Protein AF-A0A1J4SFQ3-F1 (afdb_monomer)

Secondary structure (DSSP, 8-state):
---------------SSHHHHHHTTSSS--S-PPPHHHHHHHHHHHHHHHHHHHHHHHHHHHHHHHHHHHHHHHHHHHHHHHHHT-S---HHHHHHHHHHHHHHHHHHHHHHHHHHHHHHHHHHHHHHHHHHHHHHHHHHHHHHHHHHHHHHHHTTS--------------

Mean predicted aligned error: 17.4 Å

pLDDT: mean 71.61, std 21.26, range [36.34, 96.5]

Structure (mmCIF, N/CA/C/O backbone):
data_AF-A0A1J4SFQ3-F1
#
_entry.id   AF-A0A1J4SFQ3-F1
#
loop_
_atom_site.group_PDB
_atom_site.id
_atom_site.type_symbol
_atom_site.label_atom_id
_atom_site.label_alt_id
_atom_site.label_comp_id
_atom_site.label_asym_id
_atom_site.label_entity_id
_atom_site.label_seq_id
_atom_site.pdbx_PDB_ins_code
_atom_site.Cartn_x
_atom_site.Cartn_y
_atom_site.Cartn_z
_atom_site.occupancy
_atom_site.B_iso_or_equiv
_atom_site.auth_seq_id
_atom_site.auth_comp_id
_atom_site.auth_asym_id
_atom_site.auth_atom_id
_atom_site.pdbx_PDB_model_num
ATOM 1 N N . MET A 1 1 ? 60.981 36.520 -15.590 1.00 38.62 1 MET A N 1
ATOM 2 C CA . MET A 1 1 ? 59.939 36.242 -16.596 1.00 38.62 1 MET A CA 1
ATOM 3 C C . MET A 1 1 ? 59.932 34.750 -16.837 1.00 38.62 1 MET A C 1
ATOM 5 O O . MET A 1 1 ? 60.974 34.190 -17.147 1.00 38.62 1 MET A O 1
ATOM 9 N N . GLU A 1 2 ? 58.792 34.144 -16.538 1.00 40.28 2 GLU A N 1
ATOM 10 C CA . GLU A 1 2 ? 58.494 32.714 -16.585 1.00 40.28 2 GLU A CA 1
ATOM 11 C C . GLU A 1 2 ? 58.227 32.222 -18.019 1.00 40.28 2 GLU A C 1
ATOM 13 O O . GLU A 1 2 ? 57.962 33.023 -18.915 1.00 40.28 2 GLU A O 1
ATOM 18 N N . GLY A 1 3 ? 58.227 30.896 -18.195 1.00 41.62 3 GLY A N 1
ATOM 19 C CA . GLY A 1 3 ? 57.851 30.179 -19.421 1.00 41.62 3 GLY A CA 1
ATOM 20 C C . GLY A 1 3 ? 59.050 29.397 -19.963 1.00 41.62 3 GLY A C 1
ATOM 21 O O . GLY A 1 3 ? 60.083 29.981 -20.243 1.00 41.62 3 GLY A O 1
ATOM 22 N N . VAL A 1 4 ? 59.037 28.074 -20.112 1.00 44.31 4 VAL A N 1
ATOM 23 C CA . VAL A 1 4 ? 57.980 27.239 -20.684 1.00 44.31 4 VAL A CA 1
ATOM 24 C C . VAL A 1 4 ? 58.041 25.852 -20.035 1.00 44.31 4 VAL A C 1
ATOM 26 O O . VAL A 1 4 ? 59.100 25.233 -19.949 1.00 44.31 4 VAL A O 1
ATOM 29 N N . SER A 1 5 ? 56.886 25.384 -19.567 1.00 39.22 5 SER A N 1
ATOM 30 C CA . SER A 1 5 ? 56.675 24.036 -19.043 1.00 39.22 5 SER A CA 1
ATOM 31 C C . SER A 1 5 ? 56.957 22.987 -20.124 1.00 39.22 5 SER A C 1
ATOM 33 O O . SER A 1 5 ? 56.370 23.023 -21.206 1.00 39.22 5 SER A O 1
ATOM 35 N N . SER A 1 6 ? 57.867 22.061 -19.822 1.00 44.22 6 SER A N 1
ATOM 36 C CA . SER A 1 6 ? 58.155 20.871 -20.622 1.00 44.22 6 SER A CA 1
ATOM 37 C C . SER A 1 6 ? 56.964 19.912 -20.546 1.00 44.22 6 SER A C 1
ATOM 39 O O . SER A 1 6 ? 56.761 19.231 -19.541 1.00 44.22 6 SER A O 1
ATOM 41 N N . VAL A 1 7 ? 56.147 19.879 -21.599 1.00 44.84 7 VAL A N 1
ATOM 42 C CA . VAL A 1 7 ? 55.058 18.907 -21.743 1.00 44.84 7 VAL A CA 1
ATOM 43 C C . VAL A 1 7 ? 55.622 17.660 -22.424 1.00 44.84 7 VAL A C 1
ATOM 45 O O . VAL A 1 7 ? 55.934 17.672 -23.613 1.00 44.84 7 VAL A O 1
ATOM 48 N N . MET A 1 8 ? 55.760 16.572 -21.664 1.00 39.03 8 MET A N 1
ATOM 49 C CA . MET A 1 8 ? 56.019 15.239 -22.214 1.00 39.03 8 MET A CA 1
ATOM 50 C C . MET A 1 8 ? 54.832 14.777 -23.080 1.00 39.03 8 MET A C 1
ATOM 52 O O . MET A 1 8 ? 53.688 14.881 -22.631 1.00 39.03 8 MET A O 1
ATOM 56 N N . PRO A 1 9 ? 55.053 14.187 -24.270 1.00 45.12 9 PRO A N 1
ATOM 57 C CA . PRO A 1 9 ? 53.992 13.507 -24.994 1.00 45.12 9 PRO A CA 1
ATOM 58 C C . PRO A 1 9 ? 53.767 12.126 -24.365 1.00 45.12 9 PRO A C 1
ATOM 60 O O . PRO A 1 9 ? 54.525 11.182 -24.587 1.00 45.12 9 PRO A O 1
ATOM 63 N N . LEU A 1 10 ? 52.709 11.995 -23.565 1.00 41.88 10 LEU A N 1
ATOM 64 C CA . LEU A 1 10 ? 52.185 10.694 -23.154 1.00 41.88 10 LEU A CA 1
ATOM 65 C C . LEU A 1 10 ? 51.568 10.011 -24.381 1.00 41.88 10 LEU A C 1
ATOM 67 O O . LEU A 1 10 ? 50.453 10.322 -24.797 1.00 41.88 10 LEU A O 1
ATOM 71 N N . ALA A 1 11 ? 52.305 9.067 -24.964 1.00 45.97 11 ALA A N 1
ATOM 72 C CA . ALA A 1 11 ? 51.786 8.129 -25.948 1.00 45.97 11 ALA A CA 1
ATOM 73 C C . ALA A 1 11 ? 50.774 7.185 -25.272 1.00 45.97 11 ALA A C 1
ATOM 75 O O . ALA A 1 11 ? 51.115 6.094 -24.814 1.00 45.97 11 ALA A O 1
ATOM 76 N N . VAL A 1 12 ? 49.511 7.607 -25.188 1.00 40.66 12 VAL A N 1
ATOM 77 C CA . VAL A 1 12 ? 48.416 6.740 -24.744 1.00 40.66 12 VAL A CA 1
ATOM 78 C C . VAL A 1 12 ? 48.034 5.833 -25.908 1.00 40.66 12 VAL A C 1
ATOM 80 O O . VAL A 1 12 ? 47.293 6.202 -26.817 1.00 40.66 12 VAL A O 1
ATOM 83 N N . LYS A 1 13 ? 48.576 4.617 -25.874 1.00 45.53 13 LYS A N 1
ATOM 84 C CA . LYS A 1 13 ? 48.231 3.485 -26.736 1.00 45.53 13 LYS A CA 1
ATOM 85 C C . LYS A 1 13 ? 46.799 3.015 -26.427 1.00 45.53 13 LYS A C 1
ATOM 87 O O . LYS A 1 13 ? 46.596 1.959 -25.841 1.00 45.53 13 LYS A O 1
ATOM 92 N N . ALA A 1 14 ? 45.798 3.805 -26.807 1.00 45.19 14 ALA A N 1
ATOM 93 C CA . ALA A 1 14 ? 44.387 3.423 -26.787 1.00 45.19 14 ALA A CA 1
ATOM 94 C C . ALA A 1 14 ? 44.047 2.669 -28.084 1.00 45.19 14 ALA A C 1
ATOM 96 O O . ALA A 1 14 ? 43.344 3.163 -28.959 1.00 45.19 14 ALA A O 1
ATOM 97 N N . GLY A 1 15 ? 44.623 1.477 -28.237 1.00 43.72 15 GLY A N 1
ATOM 98 C CA . GLY A 1 15 ? 44.390 0.595 -29.375 1.00 43.72 15 GLY A CA 1
ATOM 99 C C . GLY A 1 15 ? 43.812 -0.742 -28.919 1.00 43.72 15 GLY A C 1
ATOM 100 O O . GLY A 1 15 ? 44.429 -1.442 -28.125 1.00 43.72 15 GLY A O 1
ATOM 101 N N . THR A 1 16 ? 42.642 -1.080 -29.467 1.00 47.22 16 THR A N 1
ATOM 102 C CA . THR A 1 16 ? 42.175 -2.453 -29.753 1.00 47.22 16 THR A CA 1
ATOM 103 C C . THR A 1 16 ? 41.670 -3.377 -28.632 1.00 47.22 16 THR A C 1
ATOM 105 O O . THR A 1 16 ? 41.637 -4.584 -28.852 1.00 47.22 16 THR A O 1
ATOM 108 N N . SER A 1 17 ? 41.167 -2.891 -27.493 1.00 42.16 17 SER A N 1
ATOM 109 C CA . SER A 1 17 ? 40.425 -3.761 -26.544 1.00 42.16 17 SER A CA 1
ATOM 110 C C . SER A 1 17 ? 38.895 -3.617 -26.584 1.00 42.16 17 SER A C 1
ATOM 112 O O . SER A 1 17 ? 38.193 -4.555 -26.218 1.00 42.16 17 SER A O 1
ATOM 114 N N . VAL A 1 18 ? 38.353 -2.511 -27.108 1.00 49.50 18 VAL A N 1
ATOM 115 C CA . VAL A 1 18 ? 36.890 -2.273 -27.174 1.00 49.50 18 VAL A CA 1
ATOM 116 C C . VAL A 1 18 ? 36.235 -2.925 -28.407 1.00 49.50 18 VAL A C 1
ATOM 118 O O . VAL A 1 18 ? 35.029 -3.141 -28.442 1.00 49.50 18 VAL A O 1
ATOM 121 N N . LEU A 1 19 ? 37.028 -3.310 -29.412 1.00 46.81 19 LEU A N 1
ATOM 122 C CA . LEU A 1 19 ? 36.518 -3.965 -30.626 1.00 46.81 19 LEU A CA 1
ATOM 123 C C . LEU A 1 19 ? 36.299 -5.479 -30.454 1.00 46.81 19 LEU A C 1
ATOM 125 O O . LEU A 1 19 ? 35.462 -6.056 -31.141 1.00 46.81 19 LEU A O 1
ATOM 129 N N . SER A 1 20 ? 36.990 -6.127 -29.509 1.00 43.09 20 SER A N 1
ATOM 130 C CA . SER A 1 20 ? 36.846 -7.574 -29.265 1.00 43.09 20 SER A CA 1
ATOM 131 C C . SER A 1 20 ? 35.503 -7.928 -28.612 1.00 43.09 20 SER A C 1
ATOM 133 O O . SER A 1 20 ? 34.870 -8.923 -28.969 1.00 43.09 20 SER A O 1
ATOM 135 N N . SER A 1 21 ? 35.007 -7.079 -27.709 1.00 47.22 21 SER A N 1
ATOM 136 C CA . SER A 1 21 ? 33.699 -7.268 -27.072 1.00 47.22 21 SER A CA 1
ATOM 137 C C . SER A 1 21 ? 32.526 -6.966 -28.011 1.00 47.22 21 SER A C 1
ATOM 139 O O . SER A 1 21 ? 31.469 -7.572 -27.854 1.00 47.22 21 SER A O 1
ATOM 141 N N . ALA A 1 22 ? 32.714 -6.103 -29.015 1.00 48.59 22 ALA A N 1
ATOM 142 C CA . ALA A 1 22 ? 31.701 -5.833 -30.037 1.00 48.59 22 ALA A CA 1
ATOM 143 C C . ALA A 1 22 ? 31.583 -6.976 -31.065 1.00 48.59 22 ALA A C 1
ATOM 145 O O . ALA A 1 22 ? 30.477 -7.342 -31.451 1.00 48.59 22 ALA A O 1
ATOM 146 N N . LEU A 1 23 ? 32.703 -7.595 -31.458 1.00 46.00 23 LEU A N 1
ATOM 147 C CA . LEU A 1 23 ? 32.722 -8.663 -32.471 1.00 46.00 23 LEU A CA 1
ATOM 148 C C . LEU A 1 23 ? 32.354 -10.054 -31.927 1.00 46.00 23 LEU A C 1
ATOM 150 O O . LEU A 1 23 ? 31.880 -10.900 -32.681 1.00 46.00 23 LEU A O 1
ATOM 154 N N . LYS A 1 24 ? 32.501 -10.312 -30.619 1.00 45.03 24 LYS A N 1
ATOM 155 C CA . LYS A 1 24 ? 32.119 -11.611 -30.026 1.00 45.03 24 LYS A CA 1
ATOM 156 C C . LYS A 1 24 ? 30.608 -11.752 -29.758 1.00 45.03 24 LYS A C 1
ATOM 158 O O . LYS A 1 24 ? 30.157 -12.831 -29.381 1.00 45.03 24 LYS A O 1
ATOM 163 N N . GLY A 1 25 ? 29.825 -10.689 -29.968 1.00 43.84 25 GLY A N 1
ATOM 164 C CA . GLY A 1 25 ? 28.367 -10.678 -29.791 1.00 43.84 25 GLY A CA 1
ATOM 165 C C . GLY A 1 25 ? 27.542 -11.050 -31.032 1.00 43.84 25 GLY A C 1
ATOM 166 O O . GLY A 1 25 ? 26.340 -11.278 -30.899 1.00 43.84 25 GLY A O 1
ATOM 167 N N . GLU A 1 26 ? 28.151 -11.138 -32.220 1.00 45.19 26 GLU A N 1
ATOM 168 C CA . GLU A 1 26 ? 27.424 -11.252 -33.502 1.00 45.19 26 GLU A CA 1
ATOM 169 C C . GLU A 1 26 ? 27.128 -12.686 -33.984 1.00 45.19 26 GLU A C 1
ATOM 171 O O . GLU A 1 26 ? 26.469 -12.862 -35.004 1.00 45.19 26 GLU A O 1
ATOM 176 N N . LEU A 1 27 ? 27.540 -13.732 -33.261 1.00 46.00 27 LEU A N 1
ATOM 177 C CA . LEU A 1 27 ? 27.443 -15.124 -33.743 1.00 46.00 27 LEU A CA 1
ATOM 178 C C . LEU A 1 27 ? 26.409 -16.002 -33.022 1.00 46.00 27 LEU A C 1
ATOM 180 O O . LEU A 1 27 ? 26.525 -17.224 -33.002 1.00 46.00 27 LEU A O 1
ATOM 184 N N . GLY A 1 28 ? 25.352 -15.402 -32.470 1.00 37.34 28 GLY A N 1
ATOM 185 C CA . GLY A 1 28 ? 24.251 -16.173 -31.891 1.00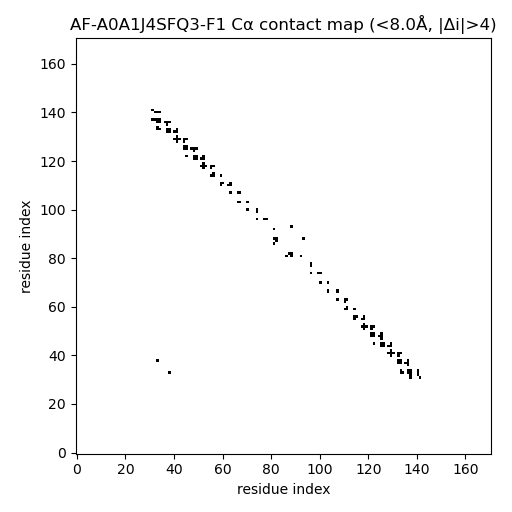 37.34 28 GLY A CA 1
ATOM 186 C C . GLY A 1 28 ? 22.925 -15.426 -31.872 1.00 37.34 28 GLY A C 1
ATOM 187 O O . GLY A 1 28 ? 22.646 -14.701 -30.921 1.00 37.34 28 GLY A O 1
ATOM 188 N N . GLY A 1 29 ? 22.096 -15.663 -32.891 1.00 37.38 29 GLY A N 1
ATOM 189 C CA . GLY A 1 29 ? 20.647 -15.453 -32.821 1.00 37.38 29 GLY A CA 1
ATOM 190 C C . GLY A 1 29 ? 20.172 -14.032 -33.116 1.00 37.38 29 GLY A C 1
ATOM 191 O O . GLY A 1 29 ? 19.864 -13.259 -32.211 1.00 37.38 29 GLY A O 1
ATOM 192 N N . SER A 1 30 ? 20.038 -13.732 -34.406 1.00 43.69 30 SER A N 1
ATOM 193 C CA . SER A 1 30 ? 19.217 -12.642 -34.934 1.00 43.69 30 SER A CA 1
ATOM 194 C C . SER A 1 30 ? 17.738 -12.893 -34.602 1.00 43.69 30 SER A C 1
ATOM 196 O O . SER A 1 30 ? 17.050 -13.608 -35.327 1.00 43.69 30 SER A O 1
ATOM 198 N N . SER A 1 31 ? 17.267 -12.371 -33.464 1.00 46.94 31 SER A N 1
ATOM 199 C CA . SER A 1 31 ? 15.847 -12.088 -33.210 1.00 46.94 31 SER A CA 1
ATOM 200 C C . SER A 1 31 ? 15.697 -11.153 -31.998 1.00 46.94 31 SER A C 1
ATOM 202 O O . SER A 1 31 ? 15.885 -11.563 -30.855 1.00 46.94 31 SER A O 1
ATOM 204 N N . GLY A 1 32 ? 15.406 -9.870 -32.242 1.00 53.28 32 GLY A N 1
ATOM 205 C CA . GLY A 1 32 ? 14.799 -8.940 -31.276 1.00 53.28 32 GLY A CA 1
ATOM 206 C C . GLY A 1 32 ? 15.437 -8.817 -29.884 1.00 53.28 32 GLY A C 1
ATOM 207 O O . GLY A 1 32 ? 14.701 -8.821 -28.889 1.00 53.28 32 GLY A O 1
ATOM 208 N N . ARG A 1 33 ? 16.768 -8.705 -29.789 1.00 65.25 33 ARG A N 1
ATOM 209 C CA . ARG A 1 33 ? 17.474 -8.527 -28.508 1.00 65.25 33 ARG A CA 1
ATOM 210 C C . ARG A 1 33 ? 17.233 -7.129 -27.929 1.00 65.25 33 ARG A C 1
ATOM 212 O O . ARG A 1 33 ? 17.480 -6.125 -28.589 1.00 65.25 33 ARG A O 1
ATOM 219 N N . ILE A 1 34 ? 16.754 -7.078 -26.687 1.00 69.75 34 ILE A N 1
ATOM 220 C CA . ILE A 1 34 ? 16.670 -5.847 -25.893 1.00 69.75 34 ILE A CA 1
ATOM 221 C C . ILE A 1 34 ? 18.104 -5.401 -25.577 1.00 69.75 34 ILE A C 1
ATOM 223 O O . ILE A 1 34 ? 18.951 -6.226 -25.231 1.00 69.75 34 ILE A O 1
ATOM 227 N N . SER A 1 35 ? 18.398 -4.106 -25.717 1.00 79.50 35 SER A N 1
ATOM 228 C CA . SER A 1 35 ? 19.695 -3.555 -25.307 1.00 79.50 35 SER A CA 1
ATOM 229 C C . SER A 1 35 ? 19.960 -3.862 -23.829 1.00 79.50 35 SER A C 1
ATOM 231 O O . SER A 1 35 ? 19.091 -3.624 -22.994 1.00 79.50 35 SER A O 1
ATOM 233 N N . SER A 1 36 ? 21.172 -4.300 -23.475 1.00 80.81 36 SER A N 1
ATOM 234 C CA . SER A 1 36 ? 21.563 -4.558 -22.075 1.00 80.81 36 SER A CA 1
ATOM 235 C C . SER A 1 36 ? 21.339 -3.348 -21.160 1.00 80.81 36 SER A C 1
ATOM 237 O O . SER A 1 36 ? 21.003 -3.495 -19.990 1.00 80.81 36 SER A O 1
ATOM 239 N N . THR A 1 37 ? 21.468 -2.136 -21.708 1.00 82.06 37 THR A N 1
ATOM 240 C CA . THR A 1 37 ? 21.186 -0.887 -20.987 1.00 82.06 37 THR A CA 1
ATOM 241 C C . THR A 1 37 ? 19.696 -0.665 -20.726 1.00 82.06 37 THR A C 1
ATOM 243 O O . THR A 1 37 ? 19.336 -0.085 -19.705 1.00 82.06 37 THR A O 1
ATOM 246 N N . ALA A 1 38 ? 18.827 -1.115 -21.634 1.00 79.12 38 ALA A N 1
ATOM 247 C CA . ALA A 1 38 ? 17.383 -1.051 -21.456 1.00 79.12 38 ALA A CA 1
ATOM 248 C C . ALA A 1 38 ? 16.916 -2.112 -20.454 1.00 79.12 38 ALA A C 1
ATOM 250 O O . ALA A 1 38 ? 16.087 -1.796 -19.607 1.00 79.12 38 ALA A O 1
ATOM 251 N N . GLU A 1 39 ? 17.505 -3.310 -20.482 1.00 85.69 39 GLU A N 1
ATOM 252 C CA . GLU A 1 39 ? 17.209 -4.349 -19.490 1.00 85.69 39 GLU A CA 1
ATOM 253 C C . GLU A 1 39 ? 17.589 -3.893 -18.076 1.00 85.69 39 GLU A C 1
ATOM 255 O O . GLU A 1 39 ? 16.749 -3.914 -17.185 1.00 85.69 39 GLU A O 1
ATOM 260 N N . ALA A 1 40 ? 18.790 -3.332 -17.888 1.00 88.12 40 ALA A N 1
ATOM 261 C CA . ALA A 1 40 ? 19.216 -2.816 -16.584 1.00 88.12 40 ALA A CA 1
ATOM 262 C C . ALA A 1 40 ? 18.288 -1.712 -16.034 1.00 88.12 40 ALA A C 1
ATOM 264 O O . ALA A 1 40 ? 18.027 -1.649 -14.834 1.00 88.12 40 ALA A O 1
ATOM 265 N N . ARG A 1 41 ? 17.757 -0.835 -16.900 1.00 85.88 41 ARG A N 1
ATOM 266 C CA . ARG A 1 41 ? 16.781 0.190 -16.487 1.00 85.88 41 ARG A CA 1
ATOM 267 C C . ARG A 1 41 ? 15.406 -0.400 -16.179 1.00 85.88 41 ARG A C 1
ATOM 269 O O . ARG A 1 41 ? 14.746 0.084 -15.265 1.00 85.88 41 ARG A O 1
ATOM 276 N N . ALA A 1 42 ? 14.976 -1.409 -16.933 1.00 85.31 42 ALA A N 1
ATOM 277 C CA . ALA A 1 42 ? 13.722 -2.111 -16.688 1.00 85.31 42 ALA A CA 1
ATOM 278 C C . ALA A 1 42 ? 13.763 -2.848 -15.339 1.00 85.31 42 ALA A C 1
ATOM 280 O O . ALA A 1 42 ? 12.871 -2.665 -14.515 1.00 85.31 42 ALA A O 1
ATOM 281 N N . GLU A 1 43 ? 14.855 -3.562 -15.058 1.00 90.69 43 GLU A N 1
ATOM 282 C CA . GLU A 1 43 ? 15.108 -4.187 -13.756 1.00 90.69 43 GLU A CA 1
ATOM 283 C C . GLU A 1 43 ? 15.170 -3.152 -12.625 1.00 90.69 43 GLU A C 1
ATOM 285 O O . GLU A 1 43 ? 14.675 -3.389 -11.523 1.00 90.69 43 GLU A O 1
ATOM 290 N N . GLN A 1 44 ? 15.767 -1.979 -12.864 1.00 92.19 44 GLN A N 1
ATOM 291 C CA . GLN A 1 44 ? 15.791 -0.906 -11.871 1.00 92.19 44 GLN A CA 1
ATOM 292 C C . GLN A 1 44 ? 14.376 -0.394 -11.552 1.00 92.19 44 GLN A C 1
ATOM 294 O O . GLN A 1 44 ? 14.076 -0.172 -10.378 1.00 92.19 44 GLN A O 1
ATOM 299 N N . ALA A 1 45 ? 13.515 -0.236 -12.562 1.00 88.88 45 ALA A N 1
ATOM 300 C CA . ALA A 1 45 ? 12.126 0.185 -12.384 1.00 88.88 45 ALA A CA 1
ATOM 301 C C . ALA A 1 45 ? 11.311 -0.855 -11.594 1.00 88.88 45 ALA A C 1
ATOM 303 O O . ALA A 1 45 ? 10.658 -0.498 -10.614 1.00 88.88 45 ALA A O 1
ATOM 304 N N . GLU A 1 46 ? 11.429 -2.143 -11.933 1.00 91.56 46 GLU A N 1
ATOM 305 C CA . GLU A 1 46 ? 10.788 -3.240 -11.187 1.00 91.56 46 GLU A CA 1
ATOM 306 C C . GLU A 1 46 ? 11.267 -3.293 -9.733 1.00 91.56 46 GLU A C 1
ATOM 308 O O . GLU A 1 46 ? 10.465 -3.375 -8.802 1.00 91.56 46 GLU A O 1
ATOM 313 N N . ASN A 1 47 ? 12.578 -3.177 -9.509 1.00 93.94 47 ASN A N 1
ATOM 314 C CA . ASN A 1 47 ? 13.147 -3.165 -8.164 1.00 93.94 47 ASN A CA 1
ATOM 315 C C . ASN A 1 47 ? 12.700 -1.945 -7.352 1.00 93.94 47 ASN A C 1
ATOM 317 O O . ASN A 1 47 ? 12.499 -2.050 -6.141 1.00 93.94 47 ASN A O 1
ATOM 321 N N . GLN A 1 48 ? 12.553 -0.781 -7.985 1.00 93.75 48 GLN A N 1
ATOM 322 C CA . GLN A 1 48 ? 12.048 0.416 -7.324 1.00 93.75 48 GLN A CA 1
ATOM 323 C C . GLN A 1 48 ? 10.574 0.257 -6.940 1.00 93.75 48 GLN A C 1
ATOM 325 O O . GLN A 1 48 ? 10.228 0.525 -5.788 1.00 93.75 48 GLN A O 1
ATOM 330 N N . ALA A 1 49 ? 9.735 -0.223 -7.861 1.00 89.88 49 ALA A N 1
ATOM 331 C CA . ALA A 1 49 ? 8.326 -0.499 -7.600 1.00 89.88 49 ALA A CA 1
ATOM 332 C C . ALA A 1 49 ? 8.161 -1.528 -6.474 1.00 89.88 49 ALA A C 1
ATOM 334 O O . ALA A 1 49 ? 7.406 -1.301 -5.534 1.00 89.88 49 ALA A O 1
ATOM 335 N N . ARG A 1 50 ? 8.965 -2.597 -6.481 1.00 94.56 50 ARG A N 1
ATOM 336 C CA . ARG A 1 50 ? 8.978 -3.597 -5.409 1.00 94.56 50 ARG A CA 1
ATOM 337 C C . ARG A 1 50 ? 9.322 -2.997 -4.044 1.00 94.56 50 ARG A C 1
ATOM 339 O O . ARG A 1 50 ? 8.637 -3.276 -3.067 1.00 94.56 50 ARG A O 1
ATOM 346 N N . ARG A 1 51 ? 10.341 -2.135 -3.955 1.00 95.31 51 ARG A N 1
ATOM 347 C CA . ARG A 1 51 ? 10.686 -1.460 -2.687 1.00 95.31 51 ARG A CA 1
ATOM 348 C C . ARG A 1 51 ? 9.563 -0.550 -2.192 1.00 95.31 51 ARG A C 1
ATOM 350 O O . ARG A 1 51 ? 9.356 -0.455 -0.985 1.00 95.31 51 ARG A O 1
ATOM 357 N N . GLN A 1 52 ? 8.865 0.128 -3.104 1.00 93.62 52 GLN A N 1
ATOM 358 C CA . GLN A 1 52 ? 7.724 0.982 -2.768 1.00 93.62 52 GLN A CA 1
ATOM 359 C C . GLN A 1 52 ? 6.529 0.151 -2.287 1.00 93.62 52 GLN A C 1
ATOM 361 O O . GLN A 1 52 ? 5.971 0.456 -1.236 1.00 93.62 52 GLN A O 1
ATOM 366 N N . ALA A 1 53 ? 6.204 -0.935 -2.987 1.00 91.44 53 ALA A N 1
ATOM 367 C CA . ALA A 1 53 ? 5.196 -1.915 -2.591 1.00 91.44 53 ALA A CA 1
ATOM 368 C C . ALA A 1 53 ? 5.483 -2.483 -1.186 1.00 91.44 53 ALA A C 1
ATOM 370 O O . ALA A 1 53 ? 4.640 -2.413 -0.293 1.00 91.44 53 ALA A O 1
ATOM 371 N N . GLU A 1 54 ? 6.721 -2.914 -0.929 1.00 93.81 54 GLU A N 1
ATOM 372 C CA . GLU A 1 54 ? 7.155 -3.401 0.387 1.00 93.81 54 GLU A CA 1
ATOM 373 C C . GLU A 1 54 ? 7.109 -2.319 1.482 1.00 93.81 54 GLU A C 1
ATOM 375 O O . GLU A 1 54 ? 6.939 -2.634 2.662 1.00 93.81 54 GLU A O 1
ATOM 380 N N . ALA A 1 55 ? 7.307 -1.044 1.138 1.00 95.00 55 ALA A N 1
ATOM 381 C CA . ALA A 1 55 ? 7.169 0.061 2.084 1.00 95.00 55 ALA A CA 1
ATOM 382 C C . ALA A 1 55 ? 5.696 0.312 2.445 1.00 95.00 55 ALA A C 1
ATOM 384 O O . ALA A 1 55 ? 5.389 0.501 3.621 1.00 95.00 55 ALA A O 1
ATOM 385 N N . VAL A 1 56 ? 4.789 0.242 1.464 1.00 93.25 56 VAL A N 1
ATOM 386 C CA . VAL A 1 56 ? 3.337 0.335 1.685 1.00 93.25 56 VAL A CA 1
ATOM 387 C C . VAL A 1 56 ? 2.851 -0.822 2.555 1.00 93.25 56 VAL A C 1
ATOM 389 O O . VAL A 1 56 ? 2.207 -0.583 3.573 1.00 93.25 56 VAL A O 1
ATOM 392 N N . ALA A 1 57 ? 3.247 -2.055 2.231 1.00 91.75 57 ALA A N 1
ATOM 393 C CA . ALA A 1 57 ? 2.891 -3.234 3.015 1.00 91.75 57 ALA A CA 1
ATOM 394 C C . ALA A 1 57 ? 3.393 -3.147 4.468 1.00 91.75 57 ALA A C 1
ATOM 396 O O . ALA A 1 57 ? 2.691 -3.553 5.395 1.00 91.75 57 ALA A O 1
ATOM 397 N N . ARG A 1 58 ? 4.599 -2.605 4.692 1.00 95.19 58 ARG A N 1
ATOM 398 C CA . ARG A 1 58 ? 5.121 -2.351 6.045 1.00 95.19 58 ARG A CA 1
ATOM 399 C C . ARG A 1 58 ? 4.303 -1.295 6.782 1.00 95.19 58 ARG A C 1
ATOM 401 O O . ARG A 1 58 ? 3.835 -1.575 7.878 1.00 95.19 58 ARG A O 1
ATOM 408 N N . GLY A 1 59 ? 4.060 -0.144 6.157 1.00 94.44 59 GLY A N 1
ATOM 409 C CA . GLY A 1 59 ? 3.263 0.924 6.764 1.00 94.44 59 GLY A CA 1
ATOM 410 C C . GLY A 1 59 ? 1.846 0.473 7.130 1.00 94.44 59 GLY A C 1
ATOM 411 O O . GLY A 1 59 ? 1.357 0.796 8.208 1.00 94.44 59 GLY A O 1
ATOM 412 N N . ALA A 1 60 ? 1.210 -0.343 6.288 1.00 93.19 60 ALA A N 1
ATOM 413 C CA . ALA A 1 60 ? -0.104 -0.904 6.584 1.00 93.19 60 ALA A CA 1
ATOM 414 C C . ALA A 1 60 ? -0.078 -1.888 7.761 1.00 93.19 60 ALA A C 1
ATOM 416 O O . ALA A 1 60 ? -0.991 -1.878 8.58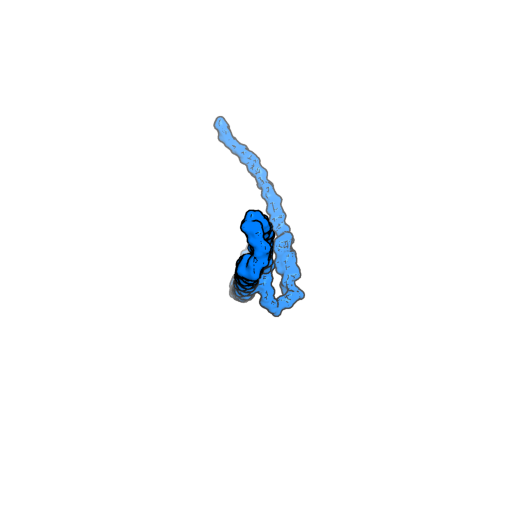3 1.00 93.19 60 ALA A O 1
ATOM 417 N N . ARG A 1 61 ? 0.973 -2.709 7.895 1.00 93.94 61 ARG A N 1
ATOM 418 C CA . ARG A 1 61 ? 1.140 -3.595 9.062 1.00 93.94 61 ARG A CA 1
ATOM 419 C C . ARG A 1 61 ? 1.290 -2.805 10.358 1.00 93.94 61 ARG A C 1
ATOM 421 O O . ARG A 1 61 ? 0.651 -3.169 11.343 1.00 93.94 61 ARG A O 1
ATOM 428 N N . ASP A 1 62 ? 2.063 -1.725 10.338 1.00 96.50 62 ASP A N 1
ATOM 429 C CA . ASP A 1 62 ? 2.239 -0.837 11.495 1.00 96.50 62 ASP A CA 1
ATOM 430 C C . ASP A 1 62 ? 0.919 -0.120 11.843 1.00 96.50 62 ASP A C 1
ATOM 432 O O . ASP A 1 62 ? 0.517 -0.014 13.005 1.00 96.50 62 ASP A O 1
ATOM 436 N N . GLN A 1 63 ? 0.163 0.310 10.830 1.00 94.81 63 GLN A N 1
ATOM 437 C CA . GLN A 1 63 ? -1.159 0.901 11.035 1.00 94.81 63 GLN A CA 1
ATOM 438 C C . GLN A 1 63 ? -2.163 -0.119 11.599 1.00 94.81 63 GLN A C 1
ATOM 440 O O . GLN A 1 63 ? -2.967 0.200 12.470 1.00 94.81 63 GLN A O 1
ATOM 445 N N . VAL A 1 64 ? -2.106 -1.373 11.157 1.00 95.75 64 VAL A N 1
ATOM 446 C CA . VAL A 1 64 ? -2.940 -2.443 11.715 1.00 95.75 64 VAL A CA 1
ATOM 447 C C . VAL A 1 64 ? -2.543 -2.783 13.147 1.00 95.75 64 VAL A C 1
ATOM 449 O O . VAL A 1 64 ? -3.432 -3.038 13.959 1.00 95.75 64 VAL A O 1
ATOM 452 N N . SER A 1 65 ? -1.251 -2.782 13.492 1.00 95.62 65 SER A N 1
ATOM 453 C CA . SER A 1 65 ? -0.831 -3.046 14.874 1.00 95.62 65 SER A CA 1
ATOM 454 C C . SER A 1 65 ? -1.338 -1.962 15.820 1.00 95.62 65 SER A C 1
ATOM 456 O O . SER A 1 65 ? -1.921 -2.288 16.850 1.00 95.62 65 SER A O 1
ATOM 458 N N . THR A 1 66 ? -1.206 -0.692 15.431 1.00 95.50 66 THR A N 1
ATOM 459 C CA . THR A 1 66 ? -1.712 0.445 16.217 1.00 95.50 66 THR A CA 1
ATOM 460 C C . THR A 1 66 ? -3.236 0.417 16.344 1.00 95.50 66 THR A C 1
ATOM 462 O O . THR A 1 66 ? -3.761 0.591 17.438 1.00 95.50 66 THR A O 1
ATOM 465 N N . LEU A 1 67 ? -3.970 0.096 15.271 1.00 93.62 67 LEU A N 1
ATOM 466 C CA . LEU A 1 67 ? -5.427 -0.075 15.339 1.00 93.62 67 LEU A CA 1
ATOM 467 C C . LEU A 1 67 ? -5.848 -1.224 16.263 1.00 93.62 67 LEU A C 1
ATOM 469 O O . LEU A 1 67 ? -6.857 -1.106 16.961 1.00 93.62 67 LEU A O 1
ATOM 473 N N . ARG A 1 68 ? -5.107 -2.337 16.271 1.00 93.69 68 ARG A N 1
ATOM 474 C CA . ARG A 1 68 ? -5.376 -3.462 17.180 1.00 93.69 68 ARG A CA 1
ATOM 475 C C . ARG A 1 68 ? -5.153 -3.067 18.634 1.00 93.69 68 ARG A C 1
ATOM 477 O O . ARG A 1 68 ? -6.045 -3.301 19.441 1.00 93.69 68 ARG A O 1
ATOM 484 N N . GLU A 1 69 ? -4.038 -2.412 18.936 1.00 94.75 69 GLU A N 1
ATOM 485 C CA . GLU A 1 69 ? -3.728 -1.905 20.277 1.00 94.75 69 GLU A CA 1
ATOM 486 C C . GLU A 1 69 ? -4.792 -0.902 20.758 1.00 94.75 69 GLU A C 1
ATOM 488 O O . GLU A 1 69 ? -5.374 -1.056 21.833 1.00 94.75 69 GLU A O 1
ATOM 493 N N . ASP A 1 70 ? -5.169 0.057 19.910 1.00 93.44 70 ASP A N 1
ATOM 494 C CA . ASP A 1 70 ? -6.247 1.009 20.190 1.00 93.44 70 ASP A CA 1
ATOM 495 C C . ASP A 1 70 ? -7.588 0.317 20.465 1.00 93.44 70 ASP A C 1
ATOM 497 O O . ASP A 1 70 ? -8.349 0.728 21.348 1.00 93.44 70 ASP A O 1
ATOM 501 N N . ASN A 1 71 ? -7.918 -0.716 19.686 1.00 90.50 71 ASN A N 1
ATOM 502 C CA . ASN A 1 71 ? -9.144 -1.484 19.869 1.00 90.50 71 ASN A CA 1
ATOM 503 C C . ASN A 1 71 ? -9.108 -2.282 21.175 1.00 90.50 71 ASN A C 1
ATOM 505 O O . ASN A 1 71 ? -10.119 -2.327 21.875 1.00 90.50 71 ASN A O 1
ATOM 509 N N . GLU A 1 72 ? -7.969 -2.864 21.542 1.00 90.94 72 GLU A N 1
ATOM 510 C CA . GLU A 1 72 ? -7.782 -3.544 22.825 1.00 90.94 72 GLU A CA 1
ATOM 511 C C . GLU A 1 72 ? -7.963 -2.577 23.999 1.00 90.94 72 GLU A C 1
ATOM 513 O O . GLU A 1 72 ? -8.736 -2.870 24.916 1.00 90.94 72 GLU A O 1
ATOM 518 N N . HIS A 1 73 ? -7.363 -1.386 23.938 1.00 92.44 73 HIS A N 1
ATOM 519 C CA . HIS A 1 73 ? -7.542 -0.352 24.957 1.00 92.44 73 HIS A CA 1
ATOM 520 C C . HIS A 1 73 ? -8.997 0.113 25.080 1.00 92.44 73 HIS A C 1
ATOM 522 O O . HIS A 1 73 ? -9.513 0.237 26.194 1.00 92.44 73 HIS A O 1
ATOM 528 N N . LYS A 1 74 ? -9.697 0.322 23.957 1.00 89.12 74 LYS A N 1
ATOM 529 C CA . LYS A 1 74 ? -11.123 0.697 23.951 1.00 89.12 74 LYS A CA 1
ATOM 530 C C . LYS A 1 74 ? -12.011 -0.417 24.500 1.00 89.12 74 LYS A C 1
ATOM 532 O O . LYS A 1 74 ? -12.917 -0.142 25.284 1.00 89.12 74 LYS A O 1
ATOM 537 N N . ARG A 1 75 ? -11.748 -1.677 24.134 1.00 86.50 75 ARG A N 1
ATOM 538 C CA . ARG A 1 75 ? -12.464 -2.848 24.670 1.00 86.50 75 ARG A CA 1
ATOM 539 C C . ARG A 1 75 ? -12.233 -2.973 26.177 1.00 86.50 75 ARG A C 1
ATOM 541 O O . ARG A 1 75 ? -13.189 -3.183 26.922 1.00 86.50 75 ARG A O 1
ATOM 548 N N . ALA A 1 76 ? -10.995 -2.802 26.640 1.00 87.69 76 ALA A N 1
ATOM 549 C CA . ALA A 1 76 ? -10.656 -2.835 28.059 1.00 87.69 76 ALA A CA 1
ATOM 550 C C . ALA A 1 76 ? -11.349 -1.706 28.837 1.00 87.69 76 ALA A C 1
ATOM 552 O O . ALA A 1 76 ? -11.986 -1.977 29.855 1.00 87.69 76 ALA A O 1
ATOM 553 N N . SER A 1 77 ? -11.307 -0.464 28.340 1.00 87.69 77 SER A N 1
ATOM 554 C CA . SER A 1 77 ? -11.956 0.670 29.012 1.00 87.69 77 SER A CA 1
ATOM 555 C C . SER A 1 77 ? -13.479 0.521 29.051 1.00 87.69 77 SER A C 1
ATOM 557 O O . SER A 1 77 ? -14.086 0.765 30.093 1.00 87.69 77 SER A O 1
ATOM 559 N N . ALA A 1 78 ? -14.096 0.027 27.972 1.00 85.12 78 ALA A N 1
ATOM 560 C CA . ALA A 1 78 ? -15.528 -0.251 27.919 1.00 85.12 78 ALA A CA 1
ATOM 561 C C . ALA A 1 78 ? -15.940 -1.343 28.920 1.00 85.12 78 ALA A C 1
ATOM 563 O O . ALA A 1 78 ? -16.963 -1.210 29.592 1.00 85.12 78 ALA A O 1
ATOM 564 N N . ARG A 1 79 ? -15.130 -2.401 29.075 1.00 82.31 79 ARG A N 1
ATOM 565 C CA . ARG A 1 79 ? -15.364 -3.460 30.072 1.00 82.31 79 ARG A CA 1
ATOM 566 C C . ARG A 1 79 ? -15.216 -2.942 31.505 1.00 82.31 79 ARG A C 1
ATOM 568 O O . ARG A 1 79 ? -16.054 -3.267 32.341 1.00 82.31 79 ARG A O 1
ATOM 575 N N . VAL A 1 80 ? -14.210 -2.110 31.784 1.00 85.44 80 VAL A N 1
ATOM 576 C CA . VAL A 1 80 ? -14.030 -1.475 33.105 1.00 85.44 80 VAL A CA 1
ATOM 577 C C . VAL A 1 80 ? -15.191 -0.533 33.424 1.00 85.44 80 VAL A C 1
ATOM 579 O O . VAL A 1 80 ? -15.735 -0.588 34.523 1.00 85.44 80 VAL A O 1
ATOM 582 N N . ALA A 1 81 ? -15.621 0.289 32.464 1.00 81.12 81 ALA A N 1
ATOM 583 C CA . ALA A 1 81 ? -16.771 1.173 32.633 1.00 81.12 81 ALA A CA 1
ATOM 584 C C . ALA A 1 81 ? -18.065 0.384 32.894 1.00 81.12 81 ALA A C 1
ATOM 586 O O . ALA A 1 81 ? -18.832 0.736 33.789 1.00 81.12 81 ALA A O 1
ATOM 587 N N . ALA A 1 82 ? -18.278 -0.719 32.167 1.00 76.62 82 ALA A N 1
ATOM 588 C CA . ALA A 1 82 ? -19.403 -1.619 32.399 1.00 76.62 82 ALA A CA 1
ATOM 589 C C . ALA A 1 82 ? -19.356 -2.241 33.805 1.00 76.62 82 ALA A C 1
ATOM 591 O O . ALA A 1 82 ? -20.357 -2.197 34.516 1.00 76.62 82 ALA A O 1
ATOM 592 N N . ALA A 1 83 ? -18.199 -2.751 34.238 1.00 77.81 83 ALA A N 1
ATOM 593 C CA . ALA A 1 83 ? -18.027 -3.348 35.562 1.00 77.81 83 ALA A CA 1
ATOM 594 C C . ALA A 1 83 ? -18.225 -2.333 36.706 1.00 77.81 83 ALA A C 1
ATOM 596 O O . ALA A 1 83 ? -18.893 -2.640 37.692 1.00 77.81 83 ALA A O 1
ATOM 597 N N . ASN A 1 84 ? -17.710 -1.107 36.558 1.00 78.25 84 ASN A N 1
ATOM 598 C CA . ASN A 1 84 ? -17.848 -0.045 37.562 1.00 78.25 84 ASN A CA 1
ATOM 599 C C . ASN A 1 84 ? -19.260 0.549 37.638 1.00 78.25 84 ASN A C 1
ATOM 601 O O . ASN A 1 84 ? -19.593 1.189 38.631 1.00 78.25 84 ASN A O 1
ATOM 605 N N . SER A 1 85 ? -20.099 0.346 36.619 1.00 71.75 85 SER A N 1
ATOM 606 C CA . SER A 1 85 ? -21.472 0.863 36.617 1.00 71.75 85 SER A CA 1
ATOM 607 C C . SER A 1 85 ? -22.408 0.141 37.596 1.00 71.75 85 SER A C 1
ATOM 609 O O . SER A 1 85 ? -23.542 0.576 37.780 1.00 71.75 85 SER A O 1
ATOM 611 N N . GLY A 1 86 ? -21.971 -0.964 38.217 1.00 63.94 86 GLY A N 1
ATOM 612 C CA . GLY A 1 86 ? -22.774 -1.743 39.169 1.00 63.94 86 GLY A CA 1
ATOM 613 C C . GLY A 1 86 ? -23.985 -2.455 38.549 1.00 63.94 86 GLY A C 1
ATOM 614 O O . GLY A 1 86 ? -24.603 -3.289 39.209 1.00 63.94 86 GLY A O 1
ATOM 615 N N . LEU A 1 87 ? -24.305 -2.184 37.278 1.00 59.91 87 LEU A N 1
ATOM 616 C CA . LEU A 1 87 ? -25.211 -2.998 36.487 1.00 59.91 87 LEU A CA 1
ATOM 617 C C . LEU A 1 87 ? -24.502 -4.306 36.139 1.00 59.91 87 LEU A C 1
ATOM 619 O O . LEU A 1 87 ? -23.474 -4.313 3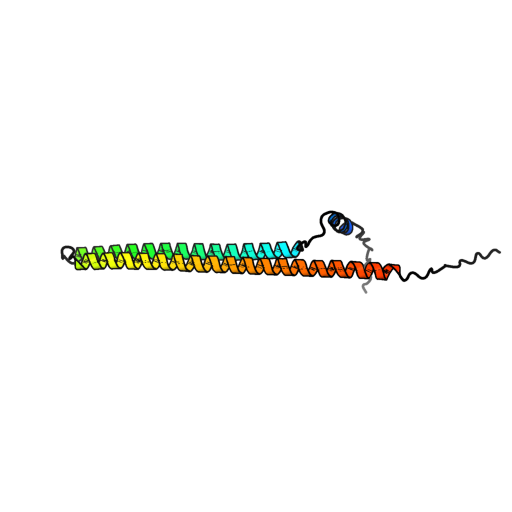5.459 1.00 59.91 87 LEU A O 1
ATOM 623 N N . THR A 1 88 ? -25.092 -5.426 36.552 1.00 61.62 88 THR A N 1
ATOM 624 C CA . THR A 1 88 ? -24.865 -6.715 35.894 1.00 61.62 88 THR A CA 1
ATOM 625 C C . THR A 1 88 ? -24.924 -6.484 34.386 1.00 61.62 88 THR A C 1
ATOM 627 O O . THR A 1 88 ? -25.856 -5.822 33.933 1.00 61.62 88 THR A O 1
ATOM 630 N N . LEU A 1 89 ? -23.907 -6.932 33.629 1.00 66.94 89 LEU A N 1
ATOM 631 C CA . LEU A 1 89 ? -23.785 -6.661 32.189 1.00 66.94 89 LEU A CA 1
ATOM 632 C C . LEU A 1 89 ? -25.131 -6.903 31.492 1.00 66.94 89 LEU A C 1
ATOM 634 O O . LEU A 1 89 ? -25.511 -8.039 31.213 1.00 66.94 89 LEU A O 1
ATOM 638 N N . SER A 1 90 ? -25.863 -5.819 31.247 1.00 71.94 90 SER A N 1
ATOM 639 C CA . SER A 1 90 ? -27.157 -5.884 30.590 1.00 71.94 90 SER A CA 1
ATOM 640 C C . SER A 1 90 ? -26.931 -6.349 29.156 1.00 71.94 90 SER A C 1
ATOM 642 O O . SER A 1 90 ? -25.889 -6.055 28.560 1.00 71.94 90 SER A O 1
ATOM 644 N N . GLY A 1 91 ? -27.905 -7.054 28.575 1.00 76.81 91 GLY A N 1
ATOM 645 C CA . GLY A 1 91 ? -27.822 -7.514 27.187 1.00 76.81 91 GLY A CA 1
ATOM 646 C C .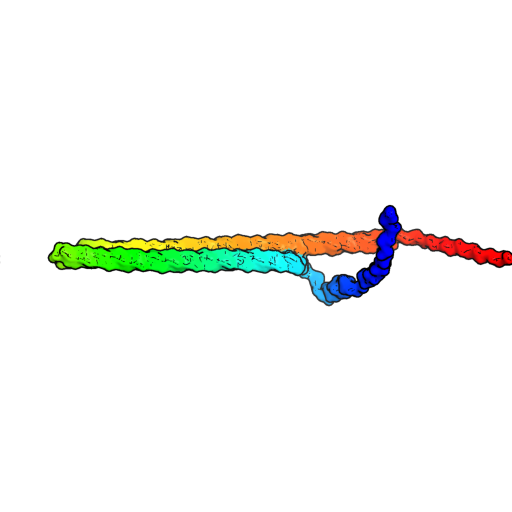 GLY A 1 91 ? -27.463 -6.385 26.211 1.00 76.81 91 GLY A C 1
ATOM 647 O O . GLY A 1 91 ? -26.704 -6.607 25.274 1.00 76.81 91 GLY A O 1
ATOM 648 N N . SER A 1 92 ? -27.898 -5.148 26.475 1.00 80.81 92 SER A N 1
ATOM 649 C CA . SER A 1 92 ? -27.523 -3.968 25.682 1.00 80.81 92 SER A CA 1
ATOM 650 C C . SER A 1 92 ? -26.034 -3.607 25.776 1.00 80.81 92 SER A C 1
ATOM 652 O O . SER A 1 92 ? -25.425 -3.248 24.771 1.00 80.81 92 SER A O 1
ATOM 654 N N . THR A 1 93 ? -25.418 -3.738 26.952 1.00 79.56 93 THR A N 1
ATOM 655 C CA . THR A 1 93 ? -23.982 -3.500 27.159 1.00 79.56 93 THR A CA 1
ATOM 656 C C . THR A 1 93 ? -23.140 -4.536 26.415 1.00 79.56 93 THR A C 1
ATOM 658 O O . THR A 1 93 ? -22.139 -4.184 25.793 1.00 79.56 93 THR A O 1
ATOM 661 N N . LEU A 1 94 ? -23.573 -5.802 26.413 1.00 81.00 94 LEU A N 1
ATOM 662 C CA . LEU A 1 94 ? -22.941 -6.874 25.635 1.00 81.00 94 LEU A CA 1
ATOM 663 C C . LEU A 1 94 ? -23.063 -6.640 24.121 1.00 81.00 94 LEU A C 1
ATOM 665 O O . LEU A 1 94 ? -22.095 -6.830 23.384 1.00 81.00 94 LEU A O 1
ATOM 669 N N . LEU A 1 95 ? -24.225 -6.176 23.652 1.00 85.38 95 LEU A N 1
ATOM 670 C CA . LEU A 1 95 ? -24.432 -5.818 22.245 1.00 85.38 95 LEU A CA 1
ATOM 671 C C . LEU A 1 95 ? -23.570 -4.618 21.818 1.00 85.38 95 LEU A C 1
ATOM 673 O O . LEU A 1 95 ? -23.007 -4.617 20.727 1.00 85.38 95 LEU A O 1
ATOM 677 N N . ASN A 1 96 ? -23.396 -3.620 22.686 1.00 85.06 96 ASN A N 1
ATOM 678 C CA . ASN A 1 96 ? -22.504 -2.493 22.406 1.00 85.06 96 ASN A CA 1
ATOM 679 C C . ASN A 1 96 ? -21.029 -2.910 22.367 1.00 85.06 96 ASN A C 1
ATOM 681 O O . ASN A 1 96 ? -20.299 -2.466 21.484 1.00 85.06 96 ASN A O 1
ATOM 685 N N . LEU A 1 97 ? -20.592 -3.780 23.284 1.00 83.12 97 LEU A N 1
ATOM 686 C CA . LEU A 1 97 ? -19.234 -4.331 23.270 1.00 83.12 97 LEU A CA 1
ATOM 687 C C . LEU A 1 97 ? -18.969 -5.123 21.985 1.00 83.12 97 LEU A C 1
ATOM 689 O O . LEU A 1 97 ? -17.968 -4.880 21.325 1.00 83.12 97 LEU A O 1
ATOM 693 N N . THR A 1 98 ? -19.884 -6.005 21.585 1.00 86.00 98 THR A N 1
ATOM 694 C CA . THR A 1 98 ? -19.744 -6.787 20.341 1.00 86.00 98 THR A CA 1
ATOM 695 C C . THR A 1 98 ? -19.788 -5.916 19.084 1.00 86.00 98 THR A C 1
ATOM 697 O O . THR A 1 98 ? -19.023 -6.148 18.150 1.00 86.00 98 THR A O 1
ATOM 700 N N . SER A 1 99 ? -20.620 -4.870 19.062 1.00 88.06 99 SER A N 1
ATOM 701 C CA . SER A 1 99 ? -20.625 -3.872 17.984 1.00 88.06 99 SER A CA 1
ATOM 702 C C . SER A 1 99 ? -19.284 -3.133 17.884 1.00 88.06 99 SER A C 1
ATOM 704 O O . SER A 1 99 ? -18.733 -2.986 16.793 1.00 88.06 99 SER A O 1
ATOM 706 N N . LEU A 1 100 ? -18.709 -2.735 19.026 1.00 87.12 100 LEU A N 1
ATOM 707 C CA . LEU A 1 100 ? -17.390 -2.104 19.092 1.00 87.12 100 LEU A CA 1
ATOM 708 C C . LEU A 1 100 ? -16.278 -3.051 18.616 1.00 87.12 100 LEU A C 1
ATOM 710 O O . LEU A 1 100 ? -15.364 -2.618 17.917 1.00 87.12 100 LEU A O 1
ATOM 714 N N . GLU A 1 101 ? -16.355 -4.334 18.981 1.00 86.75 101 GLU A N 1
ATOM 715 C CA . GLU A 1 101 ? -15.408 -5.354 18.526 1.00 86.75 101 GLU A CA 1
ATOM 716 C C . GLU A 1 101 ? -15.436 -5.475 16.998 1.00 86.75 101 GLU A C 1
ATOM 718 O O . GLU A 1 101 ? -14.390 -5.330 16.363 1.00 86.75 101 GLU A O 1
ATOM 723 N N . ARG A 1 102 ? -16.635 -5.610 16.421 1.00 90.44 102 ARG A N 1
ATOM 724 C CA . ARG A 1 102 ? -16.840 -5.754 14.977 1.00 90.44 102 ARG A CA 1
ATOM 725 C C . ARG A 1 102 ? -16.391 -4.527 14.187 1.00 90.44 102 ARG A C 1
ATOM 727 O O . ARG A 1 102 ? -15.638 -4.664 13.233 1.00 90.44 102 ARG A O 1
ATOM 734 N N . ALA A 1 103 ? -16.761 -3.329 14.638 1.00 89.44 103 ALA A N 1
ATOM 735 C CA . ALA A 1 103 ? -16.337 -2.085 13.997 1.00 89.44 103 ALA A CA 1
ATOM 736 C C . ALA A 1 103 ? -14.808 -1.892 14.019 1.00 89.44 103 ALA A C 1
ATOM 738 O O . ALA A 1 103 ? -14.247 -1.243 13.136 1.00 89.44 103 ALA A O 1
ATOM 739 N N . GLY A 1 104 ? -14.130 -2.425 15.040 1.00 89.00 104 GLY A N 1
ATOM 740 C CA . GLY A 1 104 ? -12.672 -2.437 15.111 1.00 89.00 104 GLY A CA 1
ATOM 741 C C . GLY A 1 104 ? -12.038 -3.381 14.089 1.00 89.00 104 GLY A C 1
ATOM 742 O O . GLY A 1 104 ? -11.072 -2.998 13.427 1.00 89.00 104 GLY A O 1
ATOM 743 N N . ASP A 1 105 ? -12.598 -4.581 13.942 1.00 90.81 105 ASP A N 1
ATOM 744 C CA . ASP A 1 105 ? -12.111 -5.601 13.009 1.00 90.81 105 ASP A CA 1
ATOM 745 C C . ASP A 1 105 ? -12.367 -5.199 11.545 1.00 90.81 105 ASP A C 1
ATOM 747 O O . ASP A 1 105 ? -11.489 -5.373 10.698 1.00 90.81 105 ASP A O 1
ATOM 751 N N . ASP A 1 106 ? -13.517 -4.581 11.257 1.00 94.00 106 ASP A N 1
ATOM 752 C CA . ASP A 1 106 ? -13.857 -4.067 9.924 1.00 94.00 106 ASP A CA 1
ATOM 753 C C . ASP A 1 106 ? -12.834 -3.016 9.463 1.00 94.00 106 ASP A C 1
ATOM 755 O O . ASP A 1 106 ? -12.291 -3.118 8.367 1.00 94.00 106 ASP A O 1
ATOM 759 N N . LYS A 1 107 ? -12.446 -2.079 10.340 1.00 92.12 107 LYS A N 1
ATOM 760 C CA . LYS A 1 107 ? -11.408 -1.078 10.028 1.00 92.12 107 LYS A CA 1
ATOM 761 C C . LYS A 1 107 ? -10.041 -1.694 9.744 1.00 92.12 107 LYS A C 1
ATOM 763 O O . LYS A 1 107 ? -9.307 -1.198 8.894 1.00 92.12 107 LYS A O 1
ATOM 768 N N . VAL A 1 108 ? -9.671 -2.748 10.473 1.00 93.75 108 VAL A N 1
ATOM 769 C CA . VAL A 1 108 ? -8.419 -3.475 10.218 1.00 93.75 108 VAL A CA 1
ATOM 770 C C . VAL A 1 108 ? -8.468 -4.144 8.845 1.00 93.75 108 VAL A C 1
ATOM 772 O O . VAL A 1 108 ? -7.490 -4.069 8.099 1.00 93.75 108 VAL A O 1
ATOM 775 N N . ASN A 1 109 ? -9.598 -4.761 8.495 1.00 93.56 109 ASN A N 1
ATOM 776 C CA . ASN A 1 109 ? -9.794 -5.366 7.180 1.00 93.56 109 ASN A CA 1
ATOM 777 C C . ASN A 1 109 ? -9.749 -4.327 6.058 1.00 93.56 109 ASN A C 1
ATOM 779 O O . ASN A 1 109 ? -9.078 -4.571 5.057 1.00 93.56 109 ASN A O 1
ATOM 783 N N . ASP A 1 110 ? -10.381 -3.168 6.240 1.00 94.69 110 ASP A N 1
ATOM 784 C CA . ASP A 1 110 ? -10.373 -2.081 5.258 1.00 94.69 110 ASP A CA 1
ATOM 785 C C . ASP A 1 110 ? -8.947 -1.600 4.965 1.00 94.69 110 ASP A C 1
ATOM 787 O O . ASP A 1 110 ? -8.552 -1.513 3.803 1.00 94.69 110 ASP A O 1
ATOM 791 N N . VAL A 1 111 ? -8.133 -1.373 6.005 1.00 94.19 111 VAL A N 1
ATOM 792 C CA . VAL A 1 111 ? -6.726 -0.956 5.847 1.00 94.19 111 VAL A CA 1
ATOM 793 C C . VAL A 1 111 ? -5.906 -2.020 5.115 1.00 94.19 111 VAL A C 1
ATOM 795 O O . VAL A 1 111 ? -5.119 -1.693 4.225 1.00 94.19 111 VAL A O 1
ATOM 798 N N . MET A 1 112 ? -6.089 -3.299 5.453 1.00 92.56 112 MET A N 1
ATOM 799 C CA . MET A 1 112 ? -5.383 -4.393 4.777 1.00 92.56 112 MET A CA 1
ATOM 800 C C . MET A 1 112 ? -5.805 -4.522 3.312 1.00 92.56 112 MET A C 1
ATOM 802 O O . MET A 1 112 ? -4.953 -4.720 2.445 1.00 92.56 112 MET A O 1
ATOM 806 N N . HIS A 1 113 ? -7.101 -4.391 3.026 1.00 95.88 113 HIS A N 1
ATOM 807 C CA . HIS A 1 113 ? -7.632 -4.470 1.672 1.00 95.88 113 HIS A CA 1
ATOM 808 C C . HIS A 1 113 ? -7.151 -3.297 0.813 1.00 95.88 113 HIS A C 1
ATOM 810 O O . HIS A 1 113 ? -6.627 -3.503 -0.281 1.00 95.88 113 HIS A O 1
ATOM 816 N N . GLU A 1 114 ? -7.245 -2.072 1.329 1.00 95.25 114 GLU A N 1
ATOM 817 C CA . GLU A 1 114 ? -6.768 -0.875 0.642 1.00 95.25 114 GLU A CA 1
ATOM 818 C C . GLU A 1 114 ? -5.256 -0.933 0.387 1.00 95.25 114 GLU A C 1
ATOM 820 O O . GLU A 1 114 ? -4.797 -0.620 -0.715 1.00 95.25 114 GLU A O 1
ATOM 825 N N . SER A 1 115 ? -4.470 -1.380 1.370 1.00 92.88 115 SER A N 1
ATOM 826 C CA . SER A 1 115 ? -3.029 -1.559 1.191 1.00 92.88 115 SER A CA 1
ATOM 827 C C . SER A 1 115 ? -2.711 -2.588 0.114 1.00 92.88 115 SER A C 1
ATOM 829 O O . SER A 1 115 ? -1.801 -2.350 -0.674 1.00 92.88 115 SER A O 1
ATOM 831 N N . ALA A 1 116 ? -3.437 -3.707 0.059 1.00 92.19 116 ALA A N 1
ATOM 832 C CA . ALA A 1 116 ? -3.214 -4.735 -0.953 1.00 92.19 116 ALA A CA 1
ATOM 833 C C . ALA A 1 116 ? -3.499 -4.201 -2.366 1.00 92.19 116 ALA A C 1
ATOM 835 O O . ALA A 1 116 ? -2.706 -4.418 -3.281 1.00 92.19 116 ALA A O 1
ATOM 836 N N . LEU A 1 117 ? -4.580 -3.431 -2.532 1.00 95.06 117 LEU A N 1
ATOM 837 C CA . LEU A 1 117 ? -4.902 -2.772 -3.801 1.00 95.06 117 LEU A CA 1
ATOM 838 C C . LEU A 1 117 ? -3.819 -1.765 -4.215 1.00 95.06 117 LEU A C 1
ATOM 840 O O . LEU A 1 117 ? -3.410 -1.733 -5.376 1.00 95.06 117 LEU A O 1
ATOM 844 N N . ARG A 1 118 ? -3.323 -0.955 -3.271 1.00 91.69 118 ARG A N 1
ATOM 845 C CA . ARG A 1 118 ? -2.237 0.004 -3.535 1.00 91.69 118 ARG A CA 1
ATOM 846 C C . ARG A 1 118 ? -0.921 -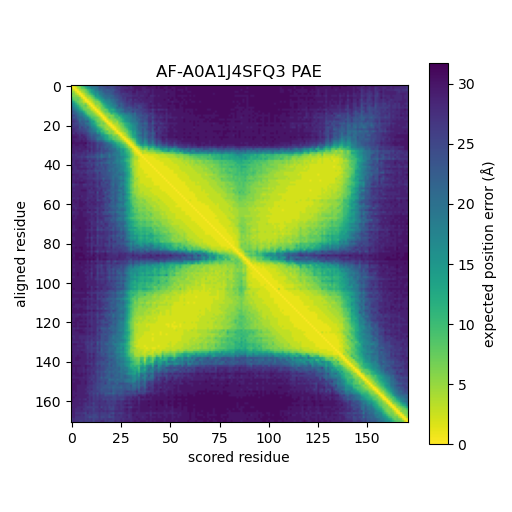0.695 -3.873 1.00 91.69 118 ARG A C 1
ATOM 848 O O . ARG A 1 118 ? -0.238 -0.270 -4.798 1.00 91.69 118 ARG A O 1
ATOM 855 N N . GLU A 1 119 ? -0.571 -1.753 -3.145 1.00 92.56 119 GLU A N 1
ATOM 856 C CA . GLU A 1 119 ? 0.626 -2.561 -3.394 1.00 92.56 119 GLU A CA 1
ATOM 857 C C . GLU A 1 119 ? 0.601 -3.137 -4.812 1.00 92.56 119 GLU A C 1
ATOM 859 O O . GLU A 1 119 ? 1.554 -2.960 -5.570 1.00 92.56 119 GLU A O 1
ATOM 864 N N . GLN A 1 120 ? -0.523 -3.746 -5.195 1.00 93.12 120 GLN A N 1
ATOM 865 C CA . GLN A 1 120 ? -0.706 -4.310 -6.525 1.00 93.12 120 GLN A CA 1
ATOM 866 C C . GLN A 1 120 ? -0.625 -3.238 -7.616 1.00 93.12 120 GLN A C 1
ATOM 868 O O . GLN A 1 120 ? 0.116 -3.406 -8.577 1.00 93.12 120 GLN A O 1
ATOM 873 N N . SER A 1 121 ? -1.280 -2.090 -7.426 1.00 93.75 121 SER A N 1
ATOM 874 C CA . SER A 1 121 ? -1.209 -0.977 -8.380 1.00 93.75 121 SER A CA 1
ATOM 875 C C . SER A 1 121 ? 0.221 -0.456 -8.594 1.00 93.75 121 SER A C 1
ATOM 877 O O . SER A 1 121 ? 0.585 -0.121 -9.723 1.00 93.75 121 SER A O 1
ATOM 879 N N . ILE A 1 122 ? 1.049 -0.411 -7.543 1.00 91.50 122 ILE A N 1
ATOM 880 C CA . ILE A 1 122 ? 2.465 -0.018 -7.647 1.00 91.50 122 ILE A CA 1
ATOM 881 C C . ILE A 1 122 ? 3.257 -1.055 -8.448 1.00 91.50 122 ILE A C 1
ATOM 883 O O . ILE A 1 122 ? 4.059 -0.684 -9.307 1.00 91.50 122 ILE A O 1
ATOM 887 N N . LEU A 1 123 ? 3.046 -2.344 -8.170 1.00 92.56 123 LEU A N 1
ATOM 888 C CA . LEU A 1 123 ? 3.720 -3.429 -8.883 1.00 92.56 123 LEU A CA 1
ATOM 889 C C . LEU A 1 123 ? 3.334 -3.450 -10.366 1.00 92.56 123 LEU A C 1
ATOM 891 O O . LEU A 1 123 ? 4.222 -3.536 -11.214 1.00 92.56 123 LEU A O 1
ATOM 895 N N . ASP A 1 124 ? 2.047 -3.295 -10.670 1.00 93.25 124 ASP A N 1
ATOM 896 C CA . ASP A 1 124 ? 1.527 -3.259 -12.038 1.00 93.25 124 ASP A CA 1
ATOM 897 C C . ASP A 1 124 ? 2.109 -2.066 -12.809 1.00 93.25 124 ASP A C 1
ATOM 899 O O . ASP A 1 124 ? 2.665 -2.235 -13.894 1.00 93.25 124 ASP A O 1
ATOM 903 N N . SER A 1 125 ? 2.106 -0.871 -12.208 1.00 90.12 125 SER A N 1
ATOM 904 C CA . SER A 1 125 ? 2.720 0.317 -12.813 1.00 90.12 125 SER A CA 1
ATOM 905 C C . SER A 1 125 ? 4.227 0.143 -13.052 1.00 90.12 125 SER A C 1
ATOM 907 O O . SER A 1 125 ? 4.742 0.550 -14.098 1.00 90.12 125 SER A O 1
ATOM 909 N N . GLY A 1 126 ? 4.943 -0.491 -12.118 1.00 89.06 126 GLY A N 1
ATOM 910 C CA . GLY A 1 126 ? 6.363 -0.810 -12.274 1.00 89.06 126 GLY A CA 1
ATOM 911 C C . GLY A 1 126 ? 6.632 -1.789 -13.417 1.00 89.06 126 GLY A C 1
ATOM 912 O O . GLY A 1 126 ? 7.565 -1.585 -14.199 1.00 89.06 126 GLY A O 1
ATOM 913 N N . ALA A 1 127 ? 5.795 -2.819 -13.550 1.00 91.25 127 ALA A N 1
ATOM 914 C CA . ALA A 1 127 ? 5.875 -3.797 -14.629 1.00 91.25 127 ALA A CA 1
ATOM 915 C C . ALA A 1 127 ? 5.582 -3.160 -15.998 1.00 91.25 127 ALA A C 1
ATOM 917 O O . ALA A 1 127 ? 6.337 -3.376 -16.950 1.00 91.25 127 ALA A O 1
ATOM 918 N N . GLU A 1 128 ? 4.551 -2.316 -16.096 1.00 89.88 128 GLU A N 1
ATOM 919 C CA . GLU A 1 128 ? 4.231 -1.562 -17.314 1.00 89.88 128 GLU A CA 1
ATOM 920 C C . GLU A 1 128 ? 5.380 -0.630 -17.723 1.00 89.88 128 GLU A C 1
ATOM 922 O O . GLU A 1 128 ? 5.774 -0.582 -18.896 1.00 89.88 128 GLU A O 1
ATOM 927 N N . GLN A 1 129 ? 5.980 0.075 -16.758 1.00 90.25 129 GLN A N 1
ATOM 928 C CA . GLN A 1 129 ? 7.131 0.940 -17.007 1.00 90.25 129 GLN A CA 1
ATOM 929 C C . GLN A 1 129 ? 8.333 0.136 -17.520 1.00 90.25 129 GLN A C 1
ATOM 931 O O . GLN A 1 12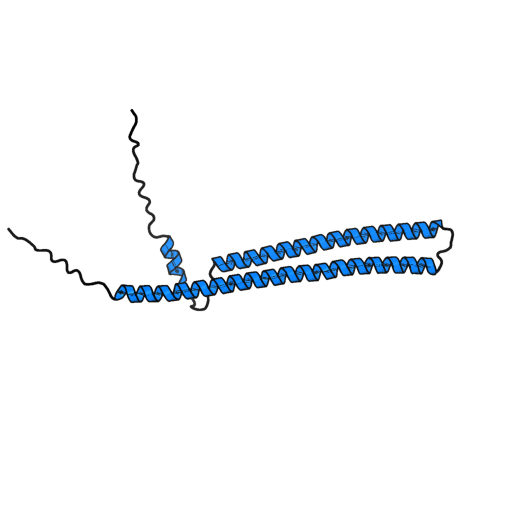9 ? 8.964 0.521 -18.509 1.00 90.25 129 GLN A O 1
ATOM 936 N N . ALA A 1 130 ? 8.637 -0.997 -16.889 1.00 87.06 130 ALA A N 1
ATOM 937 C CA . ALA A 1 130 ? 9.723 -1.875 -17.301 1.00 87.06 130 ALA A CA 1
ATOM 938 C C . ALA A 1 130 ? 9.489 -2.456 -18.702 1.00 87.06 130 ALA A C 1
ATOM 940 O O . ALA A 1 130 ? 10.395 -2.451 -19.539 1.00 87.06 130 ALA A O 1
ATOM 941 N N . GLN A 1 131 ? 8.262 -2.879 -19.010 1.00 87.19 131 GLN A N 1
ATOM 942 C CA . GLN A 1 131 ? 7.890 -3.356 -20.339 1.00 87.19 131 GLN A CA 1
ATOM 943 C C . GLN A 1 131 ? 8.045 -2.260 -21.403 1.00 87.19 131 GLN A C 1
ATOM 945 O O . GLN A 1 131 ? 8.616 -2.516 -22.466 1.00 87.19 131 GLN A O 1
ATOM 950 N N . SER A 1 132 ? 7.616 -1.031 -21.113 1.00 86.38 132 SER A N 1
ATOM 951 C CA . SER A 1 132 ? 7.799 0.122 -22.004 1.00 86.38 132 SER A CA 1
ATOM 952 C C . SER A 1 132 ? 9.283 0.404 -22.288 1.00 86.38 132 SER A C 1
ATOM 954 O O . SER A 1 132 ? 9.683 0.586 -23.444 1.00 86.38 132 SER A O 1
ATOM 956 N N . ILE A 1 133 ? 10.137 0.341 -21.258 1.00 82.69 133 ILE A N 1
ATOM 957 C CA . ILE A 1 133 ? 11.594 0.494 -21.399 1.00 82.69 133 ILE A CA 1
ATOM 958 C C . ILE A 1 133 ? 12.180 -0.611 -22.288 1.00 82.69 133 ILE A C 1
ATOM 960 O O . ILE A 1 133 ? 12.949 -0.311 -23.208 1.00 82.69 133 ILE A O 1
ATOM 964 N N . ARG A 1 134 ? 11.802 -1.875 -22.059 1.00 83.38 134 ARG A N 1
ATOM 965 C CA . ARG A 1 134 ? 12.253 -3.023 -22.866 1.00 83.38 134 ARG A CA 1
ATOM 966 C C . ARG A 1 134 ? 11.857 -2.871 -24.337 1.00 83.38 134 ARG A C 1
ATOM 968 O O . ARG A 1 134 ? 12.693 -3.066 -25.223 1.00 83.38 134 ARG A O 1
ATOM 975 N N . LEU A 1 135 ? 10.614 -2.467 -24.610 1.00 84.94 135 LEU A N 1
ATOM 976 C CA . LEU A 1 135 ? 10.112 -2.224 -25.968 1.00 84.94 135 LEU A CA 1
ATOM 977 C C . LEU A 1 135 ? 10.872 -1.087 -26.665 1.00 84.94 135 LEU A C 1
ATOM 979 O O . LEU A 1 135 ? 11.304 -1.248 -27.807 1.00 84.94 135 LEU A O 1
ATOM 983 N N . SER A 1 136 ? 11.110 0.028 -25.971 1.00 77.88 136 SER A N 1
ATOM 984 C CA . SER A 1 136 ? 11.916 1.144 -26.489 1.00 77.88 136 SER A CA 1
ATOM 985 C C . SER A 1 136 ? 13.358 0.715 -26.802 1.00 77.88 136 SER A C 1
ATOM 987 O O . SER A 1 136 ? 13.902 1.029 -27.865 1.00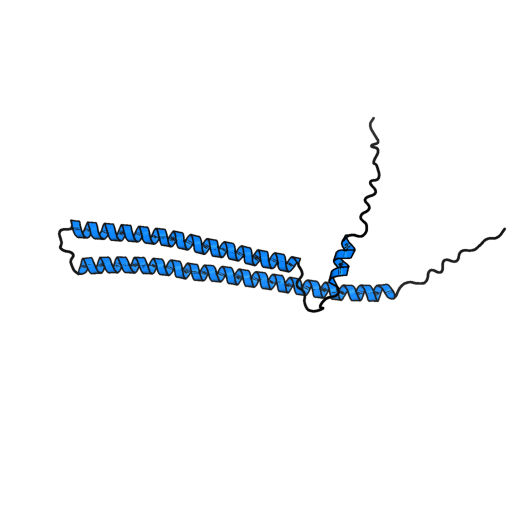 77.88 136 SER A O 1
ATOM 989 N N . GLY A 1 137 ? 13.954 -0.098 -25.923 1.00 73.44 137 GLY A N 1
ATOM 990 C CA . GLY A 1 137 ? 15.276 -0.688 -26.123 1.00 73.44 137 GLY A CA 1
ATOM 991 C C . GLY A 1 137 ? 15.356 -1.611 -27.341 1.00 73.44 137 GLY A C 1
ATOM 992 O O . GLY A 1 137 ? 16.371 -1.615 -28.038 1.00 73.44 137 GLY A O 1
ATOM 993 N N . ARG A 1 138 ? 14.289 -2.358 -27.644 1.00 69.62 138 ARG A N 1
ATOM 994 C CA . ARG A 1 138 ? 14.207 -3.193 -28.852 1.00 69.62 138 ARG A CA 1
ATOM 995 C C . ARG A 1 138 ? 14.187 -2.335 -30.127 1.00 69.62 138 ARG A C 1
ATOM 997 O O . ARG A 1 138 ? 15.008 -2.559 -31.012 1.00 69.62 138 ARG A O 1
ATOM 1004 N N . VAL A 1 139 ? 13.346 -1.296 -30.183 1.00 62.25 139 VAL A N 1
ATOM 1005 C CA . VAL A 1 139 ? 13.212 -0.407 -31.362 1.00 62.25 139 VAL A CA 1
ATOM 1006 C C . VAL A 1 139 ? 14.510 0.344 -31.689 1.00 62.25 139 VAL A C 1
ATOM 1008 O O . VAL A 1 139 ? 14.847 0.526 -32.861 1.00 62.25 139 VAL A O 1
ATOM 1011 N N . ALA A 1 140 ? 15.264 0.779 -30.674 1.00 59.19 140 ALA A N 1
ATOM 1012 C CA . ALA A 1 140 ? 16.545 1.457 -30.884 1.00 59.19 140 ALA A CA 1
ATOM 1013 C C . ALA A 1 140 ? 17.595 0.544 -31.547 1.00 59.19 140 ALA A C 1
ATOM 1015 O O . ALA A 1 140 ? 18.382 0.999 -32.380 1.00 59.19 140 ALA A O 1
ATOM 1016 N N . THR A 1 141 ? 17.577 -0.747 -31.210 1.00 56.94 141 THR A N 1
ATOM 1017 C CA . THR A 1 141 ? 18.525 -1.739 -31.731 1.00 56.94 141 THR A CA 1
ATOM 1018 C C . THR A 1 141 ? 18.228 -2.071 -33.198 1.00 56.94 141 THR A C 1
ATOM 1020 O O . THR A 1 141 ? 19.153 -2.109 -34.010 1.00 56.94 141 THR A O 1
ATOM 1023 N N . ASP A 1 142 ? 16.947 -2.180 -33.573 1.00 58.59 142 ASP A N 1
ATOM 1024 C CA . ASP A 1 142 ? 16.528 -2.404 -34.967 1.00 58.59 142 ASP A CA 1
ATOM 1025 C C . ASP A 1 142 ? 16.925 -1.236 -35.895 1.00 58.59 142 ASP A C 1
ATOM 1027 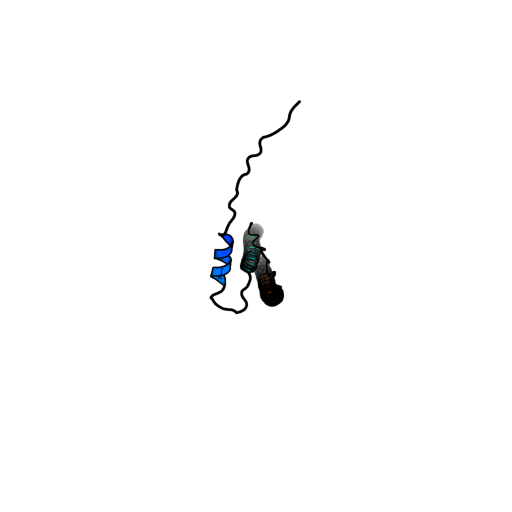O O . ASP A 1 142 ? 17.360 -1.449 -37.029 1.00 58.59 142 ASP A O 1
ATOM 1031 N N . ARG A 1 143 ? 16.858 0.016 -35.414 1.00 55.22 143 ARG A N 1
ATOM 1032 C CA . ARG A 1 143 ? 17.267 1.198 -36.202 1.00 55.22 143 ARG A CA 1
ATOM 1033 C C . ARG A 1 143 ? 18.781 1.294 -36.408 1.00 55.22 143 ARG A C 1
ATOM 1035 O O . ARG A 1 143 ? 19.222 1.684 -37.489 1.00 55.22 143 ARG A O 1
ATOM 1042 N N . LEU A 1 144 ? 19.579 0.936 -35.400 1.00 55.47 144 LEU A N 1
ATOM 1043 C CA . LEU A 1 144 ? 21.045 0.944 -35.496 1.00 55.47 144 LEU A CA 1
ATOM 1044 C C . LEU A 1 144 ? 21.574 -0.217 -36.357 1.00 55.47 144 LEU A C 1
ATOM 1046 O O . LEU A 1 144 ? 22.526 -0.022 -37.114 1.00 55.47 144 LEU A O 1
ATOM 1050 N N . GLY A 1 145 ? 20.917 -1.382 -36.320 1.00 54.34 145 GLY A N 1
ATOM 1051 C CA . GLY A 1 145 ? 21.213 -2.509 -37.213 1.00 54.34 145 GLY A CA 1
ATOM 1052 C C . GLY A 1 145 ? 20.864 -2.238 -38.684 1.00 54.34 145 GLY A C 1
ATOM 1053 O O . GLY A 1 145 ? 21.609 -2.644 -39.575 1.00 54.34 145 GLY A O 1
ATOM 1054 N N . GLY A 1 146 ? 19.783 -1.492 -38.954 1.00 53.12 146 GLY A N 1
ATOM 1055 C CA . GLY A 1 146 ? 19.367 -1.130 -40.317 1.00 53.12 146 GLY A CA 1
ATOM 1056 C C . GLY A 1 146 ? 20.223 -0.045 -40.989 1.00 53.12 146 GLY A C 1
ATOM 1057 O O . GLY A 1 146 ? 20.475 -0.109 -42.190 1.00 53.12 146 GLY A O 1
ATOM 1058 N N . LEU A 1 147 ? 20.726 0.940 -40.236 1.00 52.62 147 LEU A N 1
ATOM 1059 C CA . LEU A 1 147 ? 21.578 2.004 -40.793 1.00 52.62 147 LEU A CA 1
ATOM 1060 C C . LEU A 1 147 ? 23.043 1.570 -40.970 1.00 52.62 147 LEU A C 1
ATOM 1062 O O . LEU A 1 147 ? 23.727 2.064 -41.869 1.00 52.62 147 LEU A O 1
ATOM 1066 N N . GLY A 1 148 ? 23.515 0.609 -40.168 1.00 50.03 148 GLY A N 1
ATOM 1067 C CA . GLY A 1 148 ? 24.846 0.018 -40.322 1.00 50.03 148 GLY A CA 1
ATOM 1068 C C . GLY A 1 148 ? 25.024 -0.742 -41.643 1.00 50.03 148 GLY A C 1
ATOM 1069 O O . GLY A 1 148 ? 26.107 -0.701 -42.229 1.00 50.03 148 GLY A O 1
ATOM 1070 N N . SER A 1 149 ? 23.966 -1.376 -42.169 1.00 51.72 149 SER A N 1
ATOM 1071 C CA . SER A 1 149 ? 24.035 -2.064 -43.467 1.00 51.72 149 SER A CA 1
ATOM 1072 C C . SER A 1 149 ? 24.043 -1.087 -44.650 1.00 51.72 149 SER A C 1
ATOM 1074 O O . SER A 1 149 ? 24.745 -1.330 -45.631 1.00 51.72 149 SER A O 1
ATOM 1076 N N . LEU A 1 150 ? 23.338 0.047 -44.549 1.00 50.91 150 LEU A N 1
ATOM 1077 C CA . LEU A 1 150 ? 23.320 1.077 -45.596 1.00 50.91 150 LEU A CA 1
ATOM 1078 C C . LEU A 1 150 ? 24.655 1.826 -45.697 1.00 50.91 150 LEU A C 1
ATOM 1080 O O . LEU A 1 150 ? 25.121 2.089 -46.806 1.00 50.91 150 LEU A O 1
ATOM 1084 N N . LEU A 1 151 ? 25.330 2.092 -44.572 1.00 50.09 151 LEU A N 1
ATOM 1085 C CA . LEU A 1 151 ? 26.678 2.674 -44.600 1.00 50.09 151 LEU A CA 1
ATOM 1086 C C . LEU A 1 151 ? 27.721 1.712 -45.191 1.00 50.09 151 LEU A C 1
ATOM 1088 O O . LEU A 1 151 ? 28.651 2.151 -45.868 1.00 50.09 151 LEU A O 1
ATOM 1092 N N . ARG A 1 152 ? 27.566 0.399 -44.975 1.00 51.84 152 ARG A N 1
ATOM 1093 C CA . ARG A 1 152 ? 28.489 -0.605 -45.528 1.00 51.84 152 ARG A CA 1
ATOM 1094 C C . ARG A 1 152 ? 28.294 -0.817 -47.031 1.00 51.84 152 ARG A C 1
ATOM 1096 O O . ARG A 1 152 ? 29.278 -1.049 -47.726 1.00 51.84 152 ARG A O 1
ATOM 1103 N N . LEU A 1 153 ? 27.065 -0.678 -47.538 1.00 50.88 153 LEU A N 1
ATOM 1104 C CA . LEU A 1 153 ? 26.792 -0.718 -48.979 1.00 50.88 153 LEU A CA 1
ATOM 1105 C C . LEU A 1 153 ? 27.254 0.568 -49.692 1.00 50.88 153 LEU A C 1
ATOM 1107 O O . LEU A 1 153 ? 27.765 0.500 -50.806 1.00 50.88 153 LEU A O 1
ATOM 1111 N N . GLY A 1 154 ? 27.143 1.733 -49.038 1.00 47.78 154 GLY A N 1
ATOM 1112 C CA . GLY A 1 154 ? 27.634 3.010 -49.574 1.00 47.78 154 GLY A CA 1
ATOM 1113 C C . GLY A 1 154 ? 29.164 3.153 -49.568 1.00 47.78 154 GLY A C 1
ATOM 1114 O O . GLY A 1 154 ? 29.723 3.811 -50.441 1.00 47.78 154 GLY A O 1
ATOM 1115 N N . GLY A 1 155 ? 29.857 2.497 -48.630 1.00 46.94 155 GLY A N 1
ATOM 1116 C CA . GLY A 1 155 ? 31.320 2.536 -48.513 1.00 46.94 155 GLY A CA 1
ATOM 1117 C C . GLY A 1 155 ? 32.090 1.661 -49.511 1.00 46.94 155 GLY A C 1
ATOM 1118 O O . GLY A 1 155 ? 33.303 1.811 -49.623 1.00 46.94 155 GLY A O 1
ATOM 1119 N N . GLN A 1 156 ? 31.422 0.764 -50.247 1.00 47.00 156 GLN A N 1
ATOM 1120 C CA . GLN A 1 156 ? 32.062 -0.056 -51.289 1.00 47.00 156 GLN A CA 1
ATOM 1121 C C . GLN A 1 156 ? 31.907 0.502 -52.714 1.00 47.00 156 GLN A C 1
ATOM 1123 O O . GLN A 1 156 ? 32.533 -0.021 -53.631 1.00 47.00 156 GLN A O 1
ATOM 1128 N N . ALA A 1 157 ? 31.135 1.575 -52.920 1.00 48.94 157 ALA A N 1
ATOM 1129 C CA . ALA A 1 157 ? 30.863 2.110 -54.259 1.00 48.94 157 ALA A CA 1
ATOM 1130 C C . ALA A 1 157 ? 31.742 3.308 -54.678 1.00 48.94 157 ALA A C 1
ATOM 1132 O O . ALA A 1 157 ? 31.646 3.750 -55.820 1.00 48.94 157 ALA A O 1
ATOM 1133 N N . GLN A 1 158 ? 32.611 3.840 -53.810 1.00 41.97 158 GLN A N 1
ATOM 1134 C CA . GLN A 1 158 ? 33.506 4.954 -54.162 1.00 41.97 158 GLN A CA 1
ATOM 1135 C C . GLN A 1 158 ? 34.900 4.789 -53.545 1.00 41.97 158 GLN A C 1
ATOM 1137 O O . GLN A 1 158 ? 35.283 5.470 -52.602 1.00 41.97 158 GLN A O 1
ATOM 1142 N N . SER A 1 159 ? 35.696 3.893 -54.118 1.00 36.34 159 SER A N 1
ATOM 1143 C CA . SER A 1 159 ? 37.141 4.109 -54.196 1.00 36.34 159 SER A CA 1
ATOM 1144 C C . SER A 1 159 ? 37.477 4.318 -55.669 1.00 36.34 159 SER A C 1
ATOM 1146 O O . SER A 1 159 ? 37.574 3.332 -56.399 1.00 36.34 159 SER A O 1
ATOM 1148 N N . PRO A 1 160 ? 37.627 5.562 -56.165 1.00 39.62 160 PRO A N 1
ATOM 1149 C CA . PRO A 1 160 ? 38.394 5.745 -57.383 1.00 39.62 160 PRO A CA 1
ATOM 1150 C C . PRO A 1 160 ? 39.806 5.240 -57.085 1.00 39.62 160 PRO A C 1
ATOM 1152 O O . PRO A 1 160 ? 40.441 5.669 -56.121 1.00 39.62 160 PRO A O 1
ATOM 1155 N N . ALA A 1 161 ? 40.273 4.286 -57.886 1.00 39.22 161 ALA A N 1
ATOM 1156 C CA . ALA A 1 161 ? 41.664 3.879 -57.898 1.00 39.22 161 ALA A CA 1
ATOM 1157 C C . ALA A 1 161 ? 42.525 5.123 -58.164 1.00 39.22 161 ALA A C 1
ATOM 1159 O O . ALA A 1 161 ? 42.679 5.555 -59.305 1.00 39.22 161 ALA A O 1
ATOM 1160 N N . VAL A 1 162 ? 43.071 5.725 -57.105 1.00 41.91 162 VAL A N 1
ATOM 1161 C CA . VAL A 1 162 ? 44.166 6.684 -57.224 1.00 41.91 162 VAL A CA 1
ATOM 1162 C C . VAL A 1 162 ? 45.394 5.848 -57.549 1.00 41.91 162 VAL A C 1
ATOM 1164 O O . VAL A 1 162 ? 46.114 5.381 -56.671 1.00 41.91 162 VAL A O 1
ATOM 1167 N N . PHE A 1 163 ? 45.573 5.590 -58.842 1.00 42.59 163 PHE A N 1
ATOM 1168 C CA . PHE A 1 163 ? 46.806 5.065 -59.399 1.00 42.59 163 PHE A CA 1
ATOM 1169 C C . PHE A 1 163 ? 47.874 6.143 -59.172 1.00 42.59 163 PHE A C 1
ATOM 1171 O O . PHE A 1 163 ? 47.962 7.126 -59.907 1.00 42.59 163 PHE A O 1
ATOM 1178 N N . THR A 1 164 ? 48.641 6.016 -58.092 1.00 42.91 164 THR A N 1
ATOM 1179 C CA . THR A 1 164 ? 49.819 6.843 -57.846 1.00 42.91 164 THR A CA 1
ATOM 1180 C C . THR A 1 164 ? 50.876 6.490 -58.888 1.00 42.91 164 THR A C 1
ATOM 1182 O O . THR A 1 164 ? 51.601 5.506 -58.775 1.00 42.91 164 THR A O 1
ATOM 1185 N N . TYR A 1 165 ? 50.946 7.295 -59.947 1.00 42.69 165 TYR A N 1
ATOM 1186 C CA . TYR A 1 165 ? 52.038 7.260 -60.911 1.00 42.69 165 TYR A CA 1
ATOM 1187 C C . TYR A 1 165 ? 53.311 7.782 -60.229 1.00 42.69 165 TYR A C 1
ATOM 1189 O O . TYR A 1 165 ? 53.423 8.972 -59.939 1.00 42.69 165 TYR A O 1
ATOM 1197 N N . VAL A 1 166 ? 54.261 6.890 -59.946 1.00 45.28 166 VAL A N 1
ATOM 1198 C CA . VAL A 1 166 ? 55.615 7.242 -59.495 1.00 45.28 166 VAL A CA 1
ATOM 1199 C C . 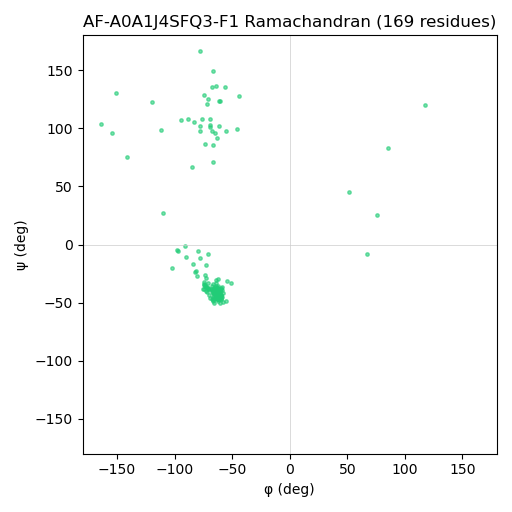VAL A 1 166 ? 56.515 7.281 -60.732 1.00 45.28 166 VAL A C 1
ATOM 1201 O O . VAL A 1 166 ? 56.823 6.219 -61.273 1.00 45.28 166 VAL A O 1
ATOM 1204 N N . PRO A 1 167 ? 56.957 8.453 -61.222 1.00 44.19 167 PRO A N 1
ATOM 1205 C CA . PRO A 1 167 ? 57.971 8.486 -62.260 1.00 44.19 167 PRO A CA 1
ATOM 1206 C C . PRO A 1 167 ? 59.336 8.174 -61.637 1.00 44.19 167 PRO A C 1
ATOM 1208 O O . PRO A 1 167 ? 59.929 9.001 -60.946 1.00 44.19 167 PRO A O 1
ATOM 1211 N N . THR A 1 168 ? 59.862 6.984 -61.917 1.00 49.72 168 THR A N 1
ATOM 1212 C CA . THR A 1 168 ? 61.294 6.694 -61.809 1.00 49.72 168 THR A CA 1
ATOM 1213 C C . THR A 1 168 ? 62.049 7.604 -62.778 1.00 49.72 168 THR A C 1
ATOM 1215 O O . THR A 1 168 ? 62.064 7.356 -63.984 1.00 49.72 168 THR A O 1
ATOM 1218 N N . ARG A 1 169 ? 62.668 8.676 -62.273 1.00 37.09 169 ARG A N 1
ATOM 1219 C CA . ARG A 1 169 ? 63.720 9.381 -63.011 1.00 37.09 169 ARG A CA 1
ATOM 1220 C C . ARG A 1 169 ? 65.040 8.651 -62.781 1.00 37.09 169 ARG A C 1
ATOM 1222 O O . ARG A 1 169 ? 65.622 8.745 -61.708 1.00 37.09 169 ARG A O 1
ATOM 1229 N N . ASN A 1 170 ? 65.471 7.932 -63.812 1.00 39.66 170 ASN A N 1
ATOM 1230 C CA . ASN A 1 170 ? 66.879 7.645 -64.048 1.00 39.66 170 ASN A CA 1
ATOM 1231 C C . ASN A 1 170 ? 67.545 8.919 -64.583 1.00 39.66 170 ASN A C 1
ATOM 1233 O O . ASN A 1 170 ? 67.008 9.506 -65.524 1.00 39.66 170 ASN A O 1
ATOM 1237 N N . PHE A 1 171 ? 68.652 9.311 -63.951 1.00 42.66 171 PHE A N 1
ATOM 1238 C CA . PHE A 1 171 ? 69.916 9.861 -64.474 1.00 42.66 171 PHE A CA 1
ATOM 1239 C C . PHE A 1 171 ? 70.604 10.676 -63.379 1.00 42.66 171 PHE A C 1
ATOM 1241 O O . PHE A 1 171 ? 69.985 11.646 -62.887 1.00 42.66 171 PHE A O 1
#

Solvent-accessible surface area (backbone atoms only — not comparable to full-atom values): 10013 Å² total; per-residue (Å²): 137,87,84,78,86,87,77,78,86,78,84,76,82,87,71,82,70,75,58,57,68,61,64,73,64,76,84,72,77,98,68,87,63,54,36,71,72,24,48,56,52,18,54,48,38,38,53,49,22,48,54,50,25,55,48,46,54,49,53,44,51,55,52,41,51,51,51,48,53,54,42,51,53,50,52,51,51,52,51,50,53,46,62,72,63,73,52,73,84,44,73,67,56,52,51,51,51,52,51,53,51,48,59,46,50,50,53,46,49,51,48,53,53,52,38,52,54,52,29,49,52,37,43,52,53,17,48,52,52,18,50,51,37,35,53,53,24,29,56,56,46,56,54,54,59,57,52,55,54,54,53,56,59,59,66,72,76,70,74,80,83,79,77,79,82,76,81,83,78,86,131

Foldseek 3Di:
DDDDDDDDPDPPPPDDPVVVVVVVPPPDDPDQDFPPVLLVVLVVLLVVLLVVLVVLVVVLVVVLVVLVVVLVVVLVVLVVVQVVVPDDCDPVSVVVSVVSVVVSVVVNVVSNVVSVVVSVVSNVVSNVVSVVSRVVRRVVVVVVVVVVVVVVVVVVPDDDPPPPDDDPDDD

Sequence (171 aa):
MEGVSSVMPLAVKAGTSVLSSALKGELGGSSGRISSTAEARAEQAENQARRQAEAVARGARDQVSTLREDNEHKRASARVAAANSGLTLSGSTLLNLTSLERAGDDKVNDVMHESALREQSILDSGAEQAQSIRLSGRVATDRLGGLGSLLRLGGQAQSPAVFTYVPTRNF

Radius of gyration: 37.18 Å; Cα contacts (8 Å, |Δi|>4): 85; chains: 1; bounding box: 98×52×104 Å

Nearest PDB structures (foldseek):
  7sqc-assembly1_1W  TM=3.910E-01  e=5.992E+00  Chlamydomonas reinhardtii
  6v9z-assembly1_B  TM=3.636E-01  e=5.642E+00  Acetivibrio thermocellus ATCC 27405
  7d7r-assembly1_B  TM=3.767E-01  e=9.707E+00  Homo sapiens